Protein AF-A0A0W0T0P5-F1 (afdb_monomer_lite)

Structure (mmCIF, N/CA/C/O backbone):
data_AF-A0A0W0T0P5-F1
#
_entry.id   AF-A0A0W0T0P5-F1
#
loop_
_atom_site.group_PDB
_atom_site.id
_atom_site.type_symbol
_atom_site.label_atom_id
_atom_site.label_alt_id
_atom_site.label_comp_id
_atom_site.label_asym_id
_atom_site.label_entity_id
_atom_site.label_seq_id
_atom_site.pdbx_PDB_ins_code
_atom_site.Cartn_x
_atom_site.Cartn_y
_atom_site.Cartn_z
_atom_site.occupancy
_atom_site.B_iso_or_equiv
_atom_site.auth_seq_id
_atom_site.auth_comp_id
_atom_site.auth_asym_id
_atom_site.auth_atom_id
_atom_site.pdbx_PDB_model_num
ATOM 1 N N . MET A 1 1 ? -13.687 1.342 -59.362 1.00 41.59 1 MET A N 1
ATOM 2 C CA . MET A 1 1 ? -12.578 2.280 -59.081 1.00 41.59 1 MET A CA 1
ATOM 3 C C . MET A 1 1 ? -12.320 2.313 -57.576 1.00 41.59 1 MET A C 1
ATOM 5 O O . MET A 1 1 ? -12.891 3.136 -56.883 1.00 41.59 1 MET A O 1
ATOM 9 N N . PHE A 1 2 ? -11.512 1.392 -57.047 1.00 48.03 2 PHE A N 1
ATOM 10 C CA . PHE A 1 2 ? -11.001 1.483 -55.672 1.00 48.03 2 PHE A CA 1
ATOM 11 C C . PHE A 1 2 ? -9.521 1.850 -55.781 1.00 48.03 2 PHE A C 1
ATOM 13 O O . PHE A 1 2 ? -8.660 0.990 -55.973 1.00 48.03 2 PHE A O 1
ATOM 20 N N . GLN A 1 3 ? -9.236 3.153 -55.778 1.00 53.59 3 GLN A N 1
ATOM 21 C CA . GLN A 1 3 ? -7.870 3.662 -55.759 1.00 53.59 3 GLN A CA 1
ATOM 22 C C . GLN A 1 3 ? -7.197 3.192 -54.467 1.00 53.59 3 GLN A C 1
ATOM 24 O O . GLN A 1 3 ? -7.537 3.623 -53.367 1.00 53.59 3 GLN A O 1
ATOM 29 N N . ARG A 1 4 ? -6.224 2.289 -54.621 1.00 58.75 4 ARG A N 1
ATOM 30 C CA . ARG A 1 4 ? -5.223 1.946 -53.610 1.00 58.75 4 ARG A CA 1
ATOM 31 C C . ARG A 1 4 ? -4.468 3.221 -53.242 1.00 58.75 4 ARG A C 1
ATOM 33 O O . ARG A 1 4 ? -3.487 3.561 -53.892 1.00 58.75 4 ARG A O 1
ATOM 40 N N . CYS A 1 5 ? -4.939 3.944 -52.232 1.00 61.97 5 CYS A N 1
ATOM 41 C CA . CYS A 1 5 ? -4.280 5.154 -51.766 1.00 61.97 5 CYS A CA 1
ATOM 42 C C . CYS A 1 5 ? -3.027 4.743 -50.965 1.00 61.97 5 CYS A C 1
ATOM 44 O O . CYS A 1 5 ? -3.160 4.178 -49.873 1.00 61.97 5 CYS A O 1
ATOM 46 N N . PRO A 1 6 ? -1.801 4.971 -51.476 1.00 65.62 6 PRO A N 1
ATOM 47 C CA . PRO A 1 6 ? -0.570 4.516 -50.821 1.00 65.62 6 PRO A CA 1
ATOM 48 C C . PRO A 1 6 ? -0.359 5.182 -49.453 1.00 65.62 6 PRO A C 1
ATOM 50 O O . PRO A 1 6 ? 0.360 4.650 -48.609 1.00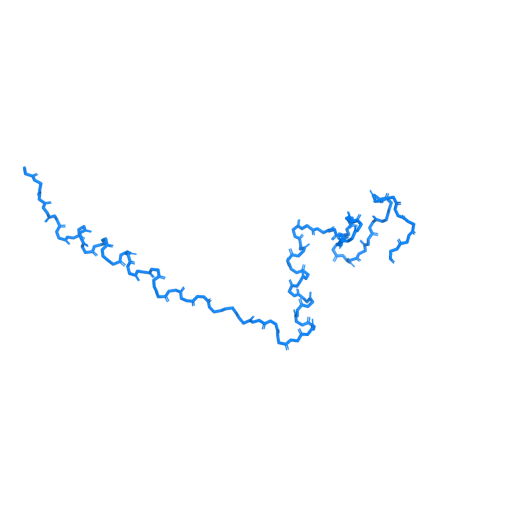 65.62 6 PRO A O 1
ATOM 53 N N . ILE A 1 7 ? -1.029 6.315 -49.226 1.00 71.19 7 ILE A N 1
ATOM 54 C CA . ILE A 1 7 ? -1.021 7.098 -47.989 1.00 71.19 7 ILE A CA 1
ATOM 55 C C . ILE A 1 7 ? -1.695 6.326 -46.846 1.00 71.19 7 ILE A C 1
ATOM 57 O O . ILE A 1 7 ? -1.108 6.200 -45.776 1.00 71.19 7 ILE A O 1
ATOM 61 N N . ILE A 1 8 ? -2.869 5.725 -47.088 1.00 73.62 8 ILE A N 1
ATOM 62 C CA . ILE A 1 8 ? -3.611 4.947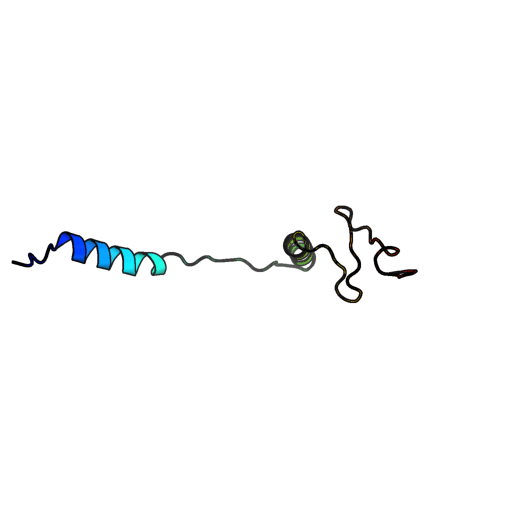 -46.077 1.00 73.62 8 ILE A CA 1
ATOM 63 C C . ILE A 1 8 ? -2.818 3.699 -45.672 1.00 73.62 8 ILE A C 1
ATOM 65 O O . ILE A 1 8 ? -2.700 3.392 -44.489 1.00 73.62 8 ILE A O 1
ATOM 69 N N . ARG A 1 9 ? -2.196 3.017 -46.643 1.00 76.38 9 ARG A N 1
ATOM 70 C CA . ARG A 1 9 ? -1.335 1.853 -46.382 1.00 76.38 9 ARG A CA 1
ATOM 71 C C . ARG A 1 9 ? -0.099 2.221 -45.555 1.00 76.38 9 ARG A C 1
ATOM 73 O O . ARG A 1 9 ? 0.282 1.455 -44.676 1.00 76.38 9 ARG A O 1
ATOM 80 N N . ARG A 1 10 ? 0.532 3.369 -45.830 1.00 78.06 10 ARG A N 1
ATOM 81 C CA . ARG A 1 10 ? 1.687 3.855 -45.055 1.00 78.06 10 ARG A CA 1
ATOM 82 C C . ARG A 1 10 ? 1.294 4.221 -43.624 1.00 78.06 10 ARG A C 1
ATOM 84 O O . ARG A 1 10 ? 1.975 3.778 -42.710 1.00 78.06 10 ARG A O 1
ATOM 91 N N . LEU A 1 11 ? 0.180 4.931 -43.443 1.00 81.81 11 LEU A N 1
ATOM 92 C CA . LEU A 1 11 ? -0.369 5.276 -42.124 1.00 81.81 11 LEU A CA 1
ATOM 93 C C . LEU A 1 11 ? -0.687 4.036 -41.283 1.00 81.81 11 LEU A C 1
ATOM 95 O O . LEU A 1 11 ? -0.360 3.989 -40.098 1.00 81.81 11 LEU A O 1
ATOM 99 N N . PHE A 1 12 ? -1.274 3.013 -41.904 1.00 81.69 12 PHE A N 1
ATOM 100 C CA . PHE A 1 12 ? -1.600 1.760 -41.228 1.00 81.69 12 PHE A CA 1
ATOM 101 C C . PHE A 1 12 ? -0.341 1.006 -40.774 1.00 81.69 12 PHE A C 1
ATOM 103 O O . PHE A 1 12 ? -0.266 0.545 -39.637 1.00 81.69 12 PHE A O 1
ATOM 110 N N . LEU A 1 13 ? 0.687 0.945 -41.629 1.00 80.38 13 LEU A N 1
ATOM 111 C CA . LEU A 1 13 ? 1.970 0.317 -41.297 1.00 80.38 13 LEU A CA 1
ATOM 112 C C . LEU A 1 13 ? 2.712 1.063 -40.177 1.00 80.38 13 LEU A C 1
ATOM 114 O O . LEU A 1 13 ? 3.265 0.421 -39.288 1.00 80.38 13 LEU A O 1
ATOM 118 N N . THR A 1 14 ? 2.698 2.399 -40.172 1.00 81.31 14 THR A N 1
ATOM 119 C CA . THR A 1 14 ? 3.337 3.185 -39.103 1.00 81.31 14 THR A CA 1
ATOM 120 C C . THR A 1 14 ? 2.587 3.084 -37.776 1.00 81.31 14 THR A C 1
ATOM 122 O O . THR A 1 14 ? 3.224 2.982 -36.732 1.00 81.31 14 THR A O 1
ATOM 125 N N . ALA A 1 15 ? 1.249 3.053 -37.796 1.00 83.88 15 ALA A N 1
ATOM 126 C CA . ALA A 1 15 ? 0.440 2.880 -36.588 1.00 83.88 15 ALA A CA 1
ATOM 127 C C . ALA A 1 15 ? 0.646 1.496 -35.948 1.00 83.88 15 ALA A C 1
ATOM 129 O O . ALA A 1 15 ? 0.711 1.384 -34.727 1.00 83.88 15 ALA A O 1
ATOM 130 N N . MET A 1 16 ? 0.812 0.454 -36.768 1.00 81.31 16 MET A N 1
ATOM 131 C CA . MET A 1 16 ? 1.034 -0.916 -36.299 1.00 81.31 16 MET A CA 1
ATOM 132 C C . MET A 1 16 ?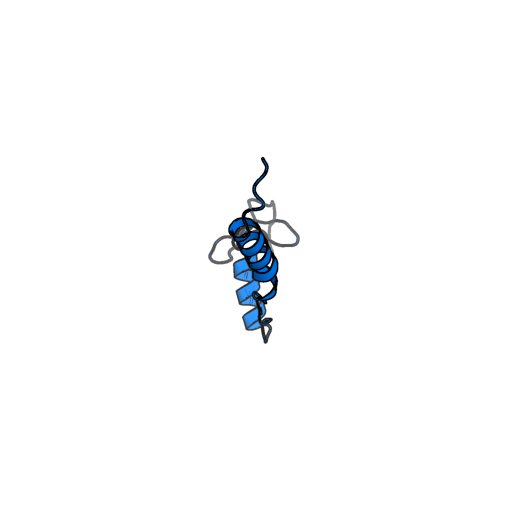 2.423 -1.128 -35.668 1.00 81.31 16 MET A C 1
ATOM 134 O O . MET A 1 16 ? 2.578 -1.997 -34.814 1.00 81.31 16 MET A O 1
ATOM 138 N N . LEU A 1 17 ? 3.425 -0.330 -36.053 1.00 78.25 17 LEU A N 1
ATOM 139 C CA . LEU A 1 17 ? 4.787 -0.388 -35.502 1.00 78.25 17 LEU A CA 1
ATOM 140 C C . LEU A 1 17 ? 4.976 0.486 -34.246 1.00 78.25 17 LEU A C 1
ATOM 142 O O . LEU A 1 17 ? 5.912 0.262 -33.481 1.00 78.25 17 LEU A O 1
ATOM 146 N N . LEU A 1 18 ? 4.078 1.447 -34.002 1.00 77.31 18 LEU A N 1
ATOM 147 C CA . LEU A 1 18 ? 4.116 2.358 -32.853 1.00 77.31 18 LEU A CA 1
ATOM 148 C C . LEU A 1 18 ? 4.113 1.674 -31.461 1.00 77.31 18 LEU A C 1
ATOM 150 O O . LEU A 1 18 ? 4.864 2.132 -30.599 1.00 77.31 18 LEU A O 1
ATOM 154 N N . PRO A 1 19 ? 3.348 0.589 -31.195 1.00 74.00 19 PRO A N 1
ATOM 155 C CA . PRO A 1 19 ? 3.319 -0.028 -29.864 1.00 74.00 19 PRO A CA 1
ATOM 156 C C . PRO A 1 19 ? 4.592 -0.817 -29.511 1.00 74.00 19 PRO A C 1
ATOM 158 O O . PRO A 1 19 ? 4.791 -1.162 -28.350 1.00 74.00 19 PRO A O 1
ATOM 161 N N . ILE A 1 20 ? 5.474 -1.095 -30.478 1.00 74.62 20 ILE A N 1
ATOM 162 C CA . ILE A 1 20 ? 6.704 -1.877 -30.253 1.00 74.62 20 ILE A CA 1
ATOM 163 C C . ILE A 1 20 ? 7.779 -1.029 -29.550 1.00 74.62 20 ILE A C 1
ATOM 165 O O . ILE A 1 20 ? 8.675 -1.560 -28.902 1.00 74.62 20 ILE A O 1
ATOM 169 N N . VAL A 1 21 ? 7.690 0.301 -29.646 1.00 75.38 21 VAL A N 1
ATOM 170 C CA . VAL A 1 21 ? 8.718 1.219 -29.124 1.00 75.38 21 VAL A CA 1
ATOM 171 C C . VAL A 1 21 ? 8.477 1.609 -27.661 1.00 75.38 21 VAL A C 1
ATOM 173 O O . VAL A 1 21 ? 9.354 2.179 -27.017 1.00 75.38 21 VAL A O 1
ATOM 176 N N . THR A 1 22 ? 7.305 1.299 -27.101 1.00 73.50 22 THR A N 1
ATOM 177 C CA . THR A 1 22 ? 6.931 1.699 -25.739 1.00 73.50 22 THR A CA 1
ATOM 178 C C . THR A 1 22 ? 7.161 0.567 -24.743 1.00 73.50 22 THR A C 1
ATOM 180 O O . THR A 1 22 ? 6.216 -0.019 -24.217 1.00 73.50 22 THR A O 1
ATOM 183 N N . PHE A 1 23 ? 8.426 0.261 -24.452 1.00 73.12 23 PHE A N 1
ATOM 184 C CA . PHE A 1 23 ? 8.768 -0.550 -23.283 1.00 73.12 23 PHE A CA 1
ATOM 185 C C . PHE A 1 23 ? 8.692 0.328 -22.032 1.00 73.12 23 PHE A C 1
ATOM 187 O O . PHE A 1 23 ? 9.571 1.150 -21.775 1.00 73.12 23 PHE A O 1
ATOM 194 N N . VAL A 1 24 ? 7.623 0.175 -21.250 1.00 76.31 24 VAL A N 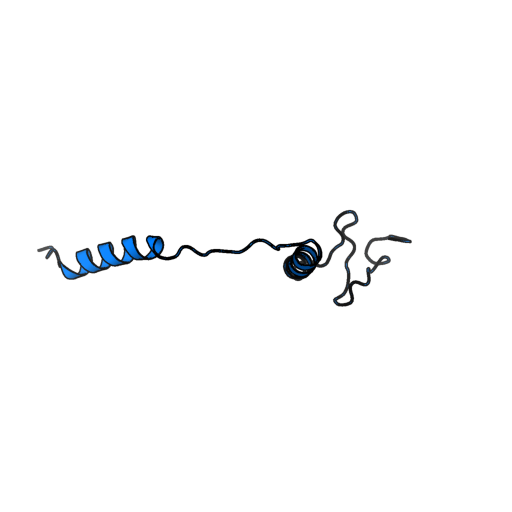1
ATOM 195 C CA . VAL A 1 24 ? 7.524 0.822 -19.937 1.00 76.31 24 VAL A CA 1
ATOM 196 C C . VAL A 1 24 ? 8.326 -0.009 -18.942 1.00 76.31 24 VAL A C 1
ATOM 198 O O . VAL A 1 24 ? 7.929 -1.109 -18.567 1.00 76.31 24 VAL A O 1
ATOM 201 N N . TYR A 1 25 ? 9.473 0.518 -18.521 1.00 77.19 25 TYR A N 1
ATOM 202 C CA . TYR A 1 25 ? 10.301 -0.095 -17.491 1.00 77.19 25 TYR A CA 1
ATOM 203 C C . TYR A 1 25 ? 9.868 0.401 -16.105 1.00 77.19 25 TYR A C 1
ATOM 205 O O . TYR A 1 25 ? 9.986 1.588 -15.793 1.00 77.19 25 TYR A O 1
ATOM 213 N N . ALA A 1 26 ? 9.362 -0.504 -15.266 1.00 81.19 26 ALA A N 1
ATOM 214 C CA . ALA A 1 26 ? 9.019 -0.219 -13.876 1.00 81.19 26 ALA A CA 1
ATOM 215 C C . ALA A 1 26 ? 10.050 -0.867 -12.944 1.00 81.19 26 ALA A C 1
ATOM 217 O O . ALA A 1 26 ? 10.105 -2.089 -12.822 1.00 81.19 26 ALA A O 1
ATOM 218 N N . ASN A 1 27 ? 10.859 -0.048 -12.267 1.00 88.06 27 ASN A N 1
ATOM 219 C CA . ASN A 1 27 ? 11.798 -0.546 -11.263 1.00 88.06 27 ASN A CA 1
ATOM 220 C C . ASN A 1 27 ? 11.040 -1.104 -10.042 1.00 88.06 27 ASN A C 1
ATOM 222 O O . ASN A 1 27 ? 10.214 -0.378 -9.470 1.00 88.06 27 ASN A O 1
ATOM 226 N N . PRO A 1 28 ? 11.329 -2.343 -9.598 1.00 91.38 28 PRO A N 1
ATOM 227 C CA . PRO A 1 28 ? 10.774 -2.865 -8.356 1.00 91.38 28 PRO A CA 1
ATOM 228 C C . PRO A 1 28 ? 11.327 -2.090 -7.146 1.00 91.38 28 PRO A C 1
ATOM 230 O O . PRO A 1 28 ? 12.400 -1.483 -7.227 1.00 91.38 28 PRO A O 1
ATOM 233 N N . PRO A 1 29 ? 10.621 -2.086 -6.000 1.00 94.94 29 PRO A N 1
ATOM 234 C CA . PRO A 1 29 ? 11.133 -1.459 -4.788 1.00 94.94 29 PRO A CA 1
ATOM 235 C C . PRO A 1 29 ? 12.411 -2.169 -4.321 1.00 94.94 29 PRO A C 1
ATOM 237 O O . PRO A 1 29 ? 12.419 -3.380 -4.126 1.00 94.94 29 PRO A O 1
ATOM 240 N N . ALA A 1 30 ? 13.480 -1.406 -4.088 1.00 96.50 30 ALA A N 1
ATOM 241 C CA . ALA A 1 30 ? 14.790 -1.971 -3.746 1.00 96.50 30 ALA A CA 1
ATOM 242 C C . ALA A 1 30 ? 14.890 -2.499 -2.301 1.00 96.50 30 ALA A C 1
ATOM 244 O O . ALA A 1 30 ? 15.866 -3.147 -1.940 1.00 96.50 30 ALA A O 1
ATOM 245 N N . ASN A 1 31 ? 13.922 -2.171 -1.441 1.00 97.31 31 ASN A N 1
ATOM 246 C CA . ASN A 1 31 ? 13.907 -2.593 -0.046 1.00 97.31 31 ASN A CA 1
ATOM 247 C C . ASN A 1 31 ? 12.489 -2.580 0.539 1.00 97.31 31 ASN A C 1
ATOM 249 O O . ASN A 1 31 ? 11.552 -2.031 -0.048 1.00 97.31 31 ASN A O 1
ATOM 253 N N . PHE A 1 32 ? 12.354 -3.148 1.738 1.00 97.31 32 PHE A N 1
ATOM 254 C CA . PHE A 1 32 ? 11.084 -3.250 2.454 1.00 97.31 32 PHE A CA 1
ATOM 255 C C . PHE A 1 32 ? 10.415 -1.889 2.693 1.00 97.31 32 PHE A C 1
ATOM 257 O O . PHE A 1 32 ? 9.213 -1.745 2.490 1.00 97.31 32 PHE A O 1
ATOM 264 N N . THR A 1 33 ? 11.183 -0.859 3.058 1.00 97.44 33 THR A N 1
ATOM 265 C CA . THR A 1 33 ? 10.646 0.490 3.297 1.00 97.44 33 THR A CA 1
ATOM 266 C C . THR A 1 33 ? 10.021 1.084 2.035 1.00 97.44 33 THR A C 1
ATOM 268 O O . THR A 1 33 ? 8.941 1.677 2.094 1.00 97.44 33 THR A O 1
ATOM 271 N N . GLN A 1 34 ? 10.667 0.914 0.880 1.00 97.00 34 GLN A N 1
ATOM 272 C CA . GLN A 1 34 ? 10.112 1.333 -0.407 1.00 97.00 34 GLN A CA 1
ATOM 273 C C . GLN A 1 34 ? 8.878 0.506 -0.777 1.00 97.00 34 GLN A C 1
ATOM 275 O O . GLN A 1 34 ? 7.872 1.077 -1.201 1.00 97.00 34 GLN A O 1
ATOM 280 N N . ALA A 1 35 ? 8.923 -0.812 -0.568 1.00 97.12 35 ALA A N 1
ATOM 281 C CA . ALA A 1 35 ? 7.801 -1.704 -0.844 1.00 97.12 35 ALA A CA 1
ATOM 282 C C . ALA A 1 35 ? 6.569 -1.339 -0.002 1.00 97.12 35 ALA A C 1
ATOM 284 O O . ALA A 1 35 ? 5.479 -1.194 -0.550 1.00 97.12 35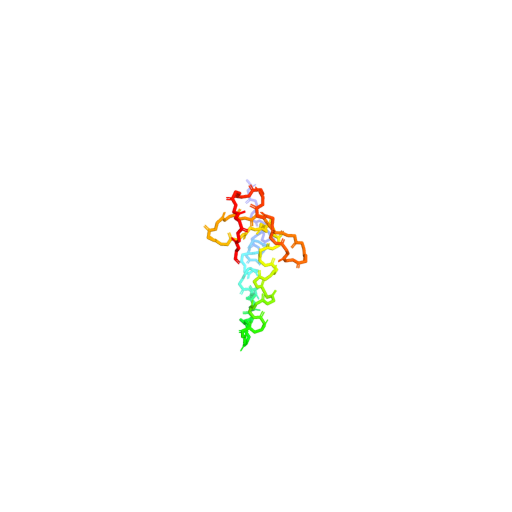 ALA A O 1
ATOM 285 N N . LYS A 1 36 ? 6.749 -1.071 1.297 1.00 95.38 36 LYS A N 1
ATOM 286 C CA . LYS A 1 36 ? 5.679 -0.634 2.203 1.00 95.38 36 LYS A CA 1
ATOM 287 C C . LYS A 1 36 ? 5.024 0.667 1.730 1.00 95.38 36 LYS A C 1
ATOM 289 O O . LYS A 1 36 ? 3.803 0.747 1.663 1.00 95.38 36 LYS A O 1
ATOM 294 N N . LYS A 1 37 ? 5.815 1.663 1.310 1.00 94.81 37 LYS A N 1
ATOM 295 C CA . LYS A 1 37 ? 5.285 2.921 0.741 1.00 94.81 37 LYS A CA 1
ATOM 296 C C . LYS A 1 37 ? 4.499 2.701 -0.559 1.00 94.81 37 LYS A C 1
ATOM 298 O O . LYS A 1 37 ? 3.496 3.373 -0.798 1.00 94.81 37 LYS A O 1
ATOM 303 N N . LYS A 1 38 ? 4.944 1.776 -1.416 1.00 94.94 38 LYS A N 1
ATOM 304 C CA . LYS A 1 38 ? 4.209 1.406 -2.637 1.00 94.94 38 LYS A CA 1
ATOM 305 C C . LYS A 1 38 ? 2.902 0.689 -2.300 1.00 94.94 38 LYS A C 1
ATOM 307 O O . LYS A 1 38 ? 1.873 1.063 -2.856 1.00 94.94 38 LYS A O 1
ATOM 312 N N . ALA A 1 39 ? 2.923 -0.241 -1.347 1.00 94.12 39 ALA A N 1
ATOM 313 C CA . ALA A 1 39 ? 1.726 -0.909 -0.845 1.00 94.12 39 ALA A CA 1
ATOM 314 C C . ALA A 1 39 ? 0.697 0.106 -0.328 1.00 94.12 39 ALA A C 1
ATOM 316 O O . ALA A 1 39 ? -0.463 0.046 -0.721 1.00 94.12 39 ALA A O 1
ATOM 317 N N . GLU A 1 40 ? 1.126 1.120 0.432 1.00 94.12 40 GLU A N 1
ATOM 318 C CA . GLU A 1 40 ? 0.231 2.196 0.882 1.00 94.12 40 GLU A CA 1
ATOM 319 C C . GLU A 1 40 ? -0.489 2.897 -0.271 1.00 94.12 40 GLU A C 1
ATOM 321 O O . GLU A 1 40 ? -1.636 3.283 -0.105 1.00 94.12 40 GLU A O 1
ATOM 326 N N . THR A 1 41 ? 0.152 3.047 -1.436 1.00 93.94 41 THR A N 1
ATOM 327 C CA . THR A 1 41 ? -0.482 3.641 -2.624 1.00 93.94 41 THR A CA 1
ATOM 328 C C . THR A 1 41 ? -1.480 2.685 -3.276 1.00 93.94 41 THR A C 1
ATOM 330 O O . THR A 1 41 ? -2.551 3.126 -3.679 1.00 93.94 41 THR A O 1
ATOM 333 N N . ILE A 1 42 ? -1.153 1.392 -3.348 1.00 94.31 42 ILE A N 1
ATOM 334 C CA . ILE A 1 42 ? -2.021 0.350 -3.922 1.00 94.31 42 ILE A CA 1
ATOM 335 C C . ILE A 1 42 ? -3.331 0.245 -3.129 1.00 94.31 42 ILE A C 1
ATOM 337 O O . ILE A 1 42 ? -4.411 0.254 -3.713 1.00 94.31 42 ILE A O 1
ATOM 341 N N . PHE A 1 43 ? -3.249 0.251 -1.798 1.00 95.25 43 PHE A N 1
ATOM 342 C CA . PHE A 1 43 ? -4.416 0.152 -0.916 1.00 95.25 43 PHE A CA 1
ATOM 343 C C . PHE A 1 43 ? -5.121 1.499 -0.658 1.00 95.25 43 PHE A C 1
ATOM 345 O O . PHE A 1 43 ? -6.002 1.584 0.194 1.00 95.25 43 PHE A O 1
ATOM 352 N N . LYS A 1 44 ? -4.784 2.584 -1.378 1.00 93.88 44 LYS A N 1
ATOM 353 C CA . LYS A 1 44 ? -5.522 3.858 -1.234 1.00 93.88 44 LYS A CA 1
ATOM 354 C C . LYS A 1 44 ? -6.971 3.747 -1.691 1.00 93.88 44 LYS A C 1
ATOM 356 O O . LYS A 1 44 ? -7.826 4.382 -1.084 1.00 93.88 44 LYS A O 1
ATOM 361 N N . THR A 1 45 ? -7.225 2.985 -2.752 1.00 93.38 45 THR A N 1
ATOM 362 C CA . THR A 1 45 ? -8.561 2.847 -3.349 1.00 93.38 45 THR A CA 1
ATOM 363 C C . THR A 1 45 ? -9.484 1.988 -2.490 1.00 93.38 45 THR A C 1
ATOM 365 O O . THR A 1 45 ? -10.689 2.207 -2.475 1.00 93.38 45 THR A O 1
ATOM 368 N N . HIS A 1 46 ? -8.918 1.034 -1.753 1.00 95.75 46 HIS A N 1
ATOM 369 C CA . HIS A 1 46 ? -9.656 0.136 -0.878 1.00 95.75 46 HIS A CA 1
ATOM 370 C C . HIS A 1 46 ? -8.910 -0.002 0.449 1.00 95.75 46 HIS A C 1
ATOM 372 O O . HIS A 1 46 ? -7.939 -0.750 0.564 1.00 95.75 46 HIS A O 1
ATOM 378 N N . ARG A 1 47 ? -9.339 0.795 1.431 1.00 95.69 47 ARG A N 1
ATOM 379 C CA . ARG A 1 47 ? -8.705 0.895 2.748 1.00 95.69 47 ARG A CA 1
ATOM 380 C C . ARG A 1 47 ? -9.362 -0.062 3.735 1.00 95.69 47 ARG A C 1
ATOM 382 O O . ARG A 1 47 ? -10.116 0.379 4.599 1.00 95.69 47 ARG A O 1
ATOM 389 N N . ALA A 1 48 ? -9.062 -1.346 3.592 1.00 95.75 48 ALA A N 1
ATOM 390 C CA . ALA A 1 48 ? -9.500 -2.386 4.513 1.00 95.75 48 ALA A CA 1
ATOM 391 C C . ALA A 1 48 ? -8.333 -3.292 4.933 1.00 95.75 48 ALA A C 1
ATOM 393 O O . ALA A 1 48 ? -7.359 -3.459 4.190 1.00 95.75 48 ALA A O 1
ATOM 394 N N . THR A 1 49 ? -8.380 -3.830 6.153 1.00 95.00 49 THR A N 1
ATOM 395 C CA . THR A 1 49 ? -7.372 -4.784 6.635 1.00 95.00 49 THR A CA 1
ATOM 396 C C . THR A 1 49 ? -7.477 -6.105 5.877 1.00 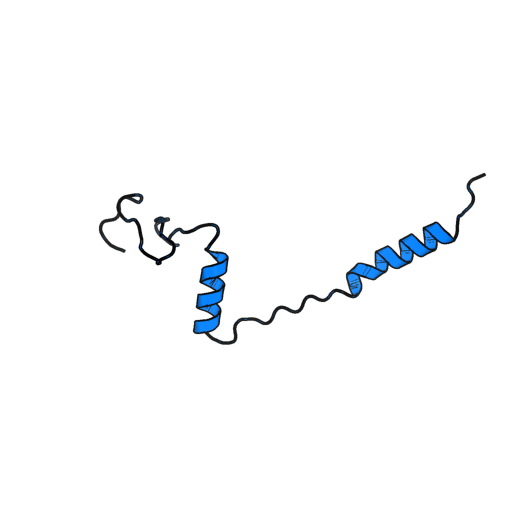95.00 49 THR A C 1
ATOM 398 O O . THR A 1 49 ? -8.553 -6.529 5.477 1.00 95.00 49 THR A O 1
ATOM 401 N N . LEU A 1 50 ? -6.348 -6.791 5.691 1.00 93.75 50 LEU A N 1
ATOM 402 C CA . LEU A 1 50 ? -6.291 -7.963 4.812 1.00 93.75 50 LEU A CA 1
ATOM 403 C C . LEU A 1 50 ? -7.115 -9.163 5.313 1.00 93.75 50 LEU A C 1
ATOM 405 O O . LEU A 1 50 ? -7.624 -9.928 4.504 1.00 93.75 50 LEU A O 1
ATOM 409 N N . TYR A 1 51 ? -7.197 -9.359 6.632 1.00 92.62 51 TYR A N 1
ATOM 410 C CA . TYR A 1 51 ? -7.786 -10.568 7.220 1.00 92.62 51 TYR A CA 1
ATOM 411 C C . TYR A 1 51 ? -9.242 -10.393 7.634 1.00 92.62 51 TYR A C 1
ATOM 413 O O . TYR A 1 51 ? -10.052 -11.290 7.432 1.00 92.62 51 TYR A O 1
ATOM 421 N N . CYS A 1 52 ? -9.556 -9.250 8.237 1.00 93.44 52 CYS A N 1
ATOM 422 C CA . CYS A 1 52 ? -10.852 -9.003 8.865 1.00 93.44 52 CYS A CA 1
ATOM 423 C C . CYS A 1 52 ? -11.696 -7.991 8.085 1.00 93.44 52 CYS A C 1
ATOM 425 O O . CYS A 1 52 ? -12.785 -7.653 8.530 1.00 93.44 52 CYS A O 1
ATOM 427 N N . ASP A 1 53 ? -11.178 -7.492 6.956 1.00 94.19 53 ASP A N 1
ATOM 428 C CA . ASP A 1 53 ? -11.824 -6.491 6.102 1.00 94.19 53 ASP A CA 1
ATOM 429 C C . ASP A 1 53 ? -12.268 -5.232 6.875 1.00 94.19 53 ASP A C 1
ATOM 431 O O . ASP A 1 53 ? -13.253 -4.570 6.553 1.00 94.19 53 ASP A O 1
ATOM 435 N N . CYS A 1 54 ? -11.526 -4.883 7.934 1.00 95.94 54 CYS A N 1
ATOM 436 C CA . CYS A 1 54 ? -11.852 -3.732 8.766 1.00 95.94 54 CYS A CA 1
ATOM 437 C C . CYS A 1 54 ? -11.440 -2.440 8.062 1.00 95.94 54 CYS A C 1
ATOM 439 O O . CYS A 1 54 ? -10.268 -2.311 7.682 1.00 95.94 54 CYS A O 1
ATOM 441 N N . PRO A 1 55 ? -12.336 -1.449 7.939 1.00 95.94 55 PRO A N 1
ATOM 442 C CA . PRO A 1 55 ? -11.991 -0.180 7.327 1.00 95.94 55 PRO A CA 1
ATOM 443 C C . PRO A 1 55 ? -10.945 0.567 8.164 1.00 95.94 55 PRO A C 1
ATOM 445 O O . PRO A 1 55 ? -10.944 0.509 9.394 1.00 95.94 55 PRO A O 1
ATOM 448 N N . TYR A 1 56 ? -10.048 1.301 7.506 1.00 95.50 56 TYR A N 1
ATOM 449 C CA . TYR A 1 56 ? -9.090 2.176 8.185 1.00 95.50 56 TYR A CA 1
ATOM 450 C C . TYR A 1 56 ? -8.966 3.543 7.505 1.00 95.50 56 TYR A C 1
ATOM 452 O O . TYR A 1 56 ? -9.184 3.705 6.302 1.00 95.50 56 TYR A O 1
ATOM 460 N N . ASN A 1 57 ? -8.599 4.561 8.284 1.00 94.19 57 ASN A N 1
ATOM 461 C CA . ASN A 1 57 ? -8.525 5.941 7.804 1.00 94.19 57 ASN A CA 1
ATOM 462 C C . ASN A 1 57 ? -7.153 6.307 7.196 1.00 94.19 57 ASN A C 1
ATOM 464 O O . ASN A 1 57 ? -6.199 5.532 7.210 1.00 94.19 57 ASN A O 1
ATOM 468 N N . GLU A 1 58 ? -7.011 7.531 6.681 1.00 92.56 58 GLU A N 1
ATOM 469 C CA . GLU A 1 58 ? -5.758 7.999 6.054 1.00 92.56 58 GLU A CA 1
ATOM 470 C C . GLU A 1 58 ? -4.558 8.042 7.012 1.00 92.56 58 GLU A C 1
ATOM 472 O O . GLU A 1 58 ? -3.408 7.964 6.579 1.00 92.56 58 GLU A O 1
ATOM 477 N N . LYS A 1 59 ? -4.824 8.121 8.320 1.00 94.25 59 LYS A N 1
ATOM 478 C CA . LYS A 1 59 ? -3.822 8.055 9.390 1.00 94.25 59 LYS A CA 1
ATOM 479 C C . LYS A 1 59 ? -3.516 6.615 9.820 1.00 94.25 59 LYS A C 1
ATOM 481 O O . LYS A 1 59 ? -2.784 6.430 10.787 1.00 94.25 59 LYS A O 1
ATOM 486 N N . LYS A 1 60 ? -4.026 5.611 9.092 1.00 92.94 60 LYS A N 1
ATOM 487 C CA . LYS A 1 60 ? -3.851 4.168 9.347 1.00 92.94 60 LYS A CA 1
ATOM 488 C C . LYS A 1 60 ? -4.490 3.700 10.660 1.00 92.94 60 LYS A C 1
ATOM 490 O O . LYS A 1 60 ? -4.050 2.710 11.232 1.00 92.94 60 LYS A O 1
ATOM 495 N N . GLN A 1 61 ? -5.508 4.410 11.143 1.00 95.19 61 GLN A N 1
ATOM 496 C CA . GLN A 1 61 ? -6.280 4.001 12.318 1.00 95.19 61 GLN A CA 1
ATOM 497 C C . GLN A 1 61 ? -7.439 3.116 11.860 1.00 95.19 61 GLN A C 1
ATOM 499 O O . GLN A 1 61 ? -8.182 3.513 10.960 1.00 95.19 61 GLN A O 1
ATOM 504 N N . ILE A 1 62 ? -7.558 1.932 12.457 1.00 95.62 62 ILE A N 1
ATOM 505 C CA . ILE A 1 62 ? -8.574 0.928 12.128 1.00 95.62 62 ILE A CA 1
ATOM 506 C C . ILE A 1 62 ? -9.870 1.268 12.864 1.00 95.62 62 ILE A C 1
ATOM 508 O O . ILE A 1 62 ? -9.845 1.591 14.053 1.00 95.62 62 ILE A O 1
ATOM 512 N N . ASP A 1 63 ? -10.993 1.182 12.163 1.00 95.19 63 ASP A N 1
ATOM 513 C CA . ASP A 1 63 ? -12.321 1.238 12.758 1.00 95.19 63 ASP A CA 1
ATOM 514 C C . ASP A 1 63 ? -12.786 -0.182 13.106 1.00 95.19 63 ASP A C 1
ATOM 516 O O . ASP A 1 63 ? -13.324 -0.915 12.275 1.00 95.19 63 ASP A O 1
ATOM 520 N N . LEU A 1 64 ? -12.532 -0.565 14.358 1.00 94.50 64 LEU A N 1
ATOM 521 C CA . LEU A 1 64 ? -12.876 -1.883 14.893 1.00 94.50 64 LEU A CA 1
ATOM 522 C C . LEU A 1 64 ? -14.387 -2.059 15.085 1.00 94.50 64 LEU A C 1
ATOM 524 O O . LEU A 1 64 ? -14.900 -3.170 14.958 1.00 94.50 64 LEU A O 1
ATOM 528 N N . LEU A 1 65 ? -15.112 -0.968 15.353 1.00 93.31 65 LEU A N 1
ATOM 529 C CA . LEU A 1 65 ? -16.550 -1.012 15.617 1.00 93.31 65 LEU A CA 1
ATOM 530 C C . LEU A 1 65 ? -17.315 -1.418 14.358 1.00 93.31 65 LEU A C 1
ATOM 532 O O . LEU A 1 65 ? -18.189 -2.283 14.421 1.00 93.31 65 LEU A O 1
ATOM 536 N N . SER A 1 66 ? -16.941 -0.846 13.211 1.00 92.00 66 SER A N 1
ATOM 537 C CA . SER A 1 66 ? -17.578 -1.147 11.925 1.00 92.00 66 SER A CA 1
ATOM 538 C C . SER A 1 66 ? -17.391 -2.597 11.468 1.00 92.00 66 SER A C 1
ATOM 540 O O . SER A 1 66 ? -18.211 -3.093 10.699 1.00 92.00 66 SER A O 1
ATOM 542 N N . CYS A 1 67 ? -16.358 -3.293 11.953 1.00 93.25 67 CYS A N 1
ATOM 543 C CA . CYS A 1 67 ? -16.098 -4.702 11.640 1.00 93.25 67 CYS A CA 1
ATOM 544 C C . CYS A 1 67 ? -16.310 -5.658 12.828 1.00 93.25 67 CYS A C 1
ATOM 546 O O . CYS A 1 67 ? -15.877 -6.805 12.771 1.00 93.25 67 CYS A O 1
ATOM 548 N N . GLN A 1 68 ? -16.990 -5.211 13.893 1.00 94.62 68 GLN A N 1
ATOM 549 C CA . GLN A 1 68 ? -17.324 -6.033 15.069 1.00 94.62 68 GLN A CA 1
ATOM 550 C C . GLN A 1 68 ? -16.100 -6.651 15.777 1.00 94.62 68 GLN A C 1
ATOM 552 O O . GLN A 1 68 ? -16.197 -7.718 16.385 1.00 94.62 68 GLN A O 1
ATOM 557 N N . MET A 1 69 ? -14.952 -5.972 15.732 1.00 93.81 69 MET A N 1
ATOM 558 C CA . MET A 1 69 ? -13.734 -6.375 16.437 1.00 93.81 69 MET A CA 1
ATOM 559 C C . MET A 1 69 ? -13.534 -5.570 17.725 1.00 93.81 69 MET A C 1
ATOM 561 O O . MET A 1 69 ? -13.987 -4.435 17.858 1.00 93.81 69 MET A O 1
ATOM 565 N N . GLN A 1 70 ? -12.838 -6.174 18.687 1.00 91.69 70 GLN A N 1
ATOM 566 C CA . GLN A 1 70 ? -12.505 -5.555 19.978 1.00 91.69 70 GLN A CA 1
ATOM 567 C C . GLN A 1 70 ? -11.052 -5.056 20.012 1.00 91.69 70 GLN A C 1
ATOM 569 O O . GLN A 1 70 ? -10.756 -4.060 20.665 1.00 91.69 70 GLN A O 1
ATOM 574 N N . GLU A 1 71 ? -10.167 -5.714 19.261 1.00 87.50 71 GLU A N 1
ATOM 575 C CA . GLU A 1 71 ? -8.739 -5.415 19.118 1.00 87.50 71 GLU A CA 1
ATOM 576 C C . GLU A 1 71 ? -8.247 -5.857 17.727 1.00 87.50 71 GLU A C 1
ATOM 578 O O . GLU A 1 71 ? -8.931 -6.639 17.064 1.00 87.50 71 GLU A O 1
ATOM 583 N N . ALA A 1 72 ? -7.100 -5.340 17.269 1.00 79.69 72 ALA A N 1
ATOM 584 C CA . ALA A 1 72 ? -6.478 -5.669 15.978 1.00 79.69 72 ALA A CA 1
ATOM 585 C C . ALA A 1 72 ? -4.963 -5.847 16.091 1.00 79.69 72 ALA A C 1
ATOM 587 O O . ALA A 1 72 ? -4.358 -5.195 16.974 1.00 79.69 72 ALA A O 1
#

pLDDT: mean 86.18, std 12.49, range [41.59, 97.44]

Organism: NCBI:txid1212489

Foldseek 3Di:
DPPPDVVVVVVVVVVVCVVVPDDDDDDDQPDPVSVVVVVLVVCPVPQADPPQRFHADPVRHTDQVVSVHPDD

Secondary structure (DSSP, 8-state):
-----HHHHHHHHHHHHGGGS-----PPPSSHHHHHHHHHHHTTSS-B-TTT--BB-TT--B-TTTTT-S--

Sequence (72 aa):
MFQRCPIIRRLFLTAMLLPIVTFVYANPPANFTQAKKKAETIFKTHRATLYCDCPYNEKKQIDLLSCQMQEA

Radius of gyration: 24.95 Å; chains: 1; bounding box: 32×19×79 Å